Protein AF-A0A0P4WGN8-F1 (afdb_monomer_lite)

Radius of gyration: 14.84 Å; chains: 1; bounding box: 32×31×48 Å

Organism: Scylla olivacea (NCBI:txid85551)

Sequence (102 aa):
MLYPPKIFFSLFVDDDMVRDMVTYTNQRIDVRAPKYANDNIQSVSHTCPEEIMALMGILIQPGAKHDNKLITEMFDPQHGAPLYRAGACEKKIQIPLGILSV

InterPro domains:
  IPR029526 PiggyBac transposable element-derived protein [PF13843] (5-78)

pLDDT: mean 72.57, std 13.19, range [36.5, 93.31]

Structure (mmCIF, N/CA/C/O backbone):
data_AF-A0A0P4WGN8-F1
#
_entry.id   AF-A0A0P4WGN8-F1
#
loop_
_atom_site.group_PDB
_atom_site.id
_atom_site.type_symbol
_atom_site.label_atom_id
_atom_site.label_alt_id
_atom_site.label_comp_id
_atom_site.label_asym_id
_atom_site.label_entity_id
_atom_site.label_seq_id
_atom_site.pdbx_PDB_ins_code
_atom_site.Cartn_x
_atom_site.Cartn_y
_atom_site.Cartn_z
_atom_site.occupancy
_atom_site.B_iso_or_equiv
_atom_site.auth_seq_id
_atom_site.auth_comp_id
_atom_site.auth_asym_id
_atom_site.auth_atom_id
_atom_site.pdbx_PDB_model_num
ATOM 1 N N . MET A 1 1 ? 9.755 6.913 -28.375 1.00 55.06 1 MET A N 1
ATOM 2 C CA . MET A 1 1 ? 8.560 6.846 -27.507 1.00 55.06 1 MET A CA 1
ATOM 3 C C . MET A 1 1 ? 9.045 6.399 -26.138 1.00 55.06 1 MET A C 1
ATOM 5 O O . MET A 1 1 ? 9.580 5.304 -26.049 1.00 55.06 1 MET A O 1
ATOM 9 N N . LEU A 1 2 ? 8.998 7.260 -25.121 1.00 76.69 2 LEU A N 1
ATOM 10 C CA . LEU A 1 2 ? 9.337 6.872 -23.748 1.00 76.69 2 LEU A CA 1
ATOM 11 C C . LEU A 1 2 ? 8.054 6.366 -23.089 1.00 76.69 2 LEU A C 1
ATOM 13 O O . LEU A 1 2 ? 7.073 7.104 -23.023 1.00 76.69 2 LEU A O 1
ATOM 17 N N . TYR A 1 3 ? 8.042 5.104 -22.667 1.00 77.69 3 TYR A N 1
ATOM 18 C CA . TYR A 1 3 ? 6.917 4.549 -21.921 1.00 77.69 3 TYR A CA 1
ATOM 19 C C . TYR A 1 3 ? 6.865 5.164 -20.512 1.00 77.69 3 TYR A C 1
ATOM 21 O O . TYR A 1 3 ? 7.920 5.426 -19.927 1.00 77.69 3 TYR A O 1
ATOM 29 N N . PRO A 1 4 ? 5.668 5.400 -19.947 1.00 85.94 4 PRO A N 1
ATOM 30 C CA . PRO A 1 4 ? 5.529 5.892 -18.583 1.00 85.94 4 PRO A CA 1
ATOM 31 C C . PRO A 1 4 ? 6.209 4.956 -17.569 1.00 85.94 4 PRO A C 1
ATOM 33 O O . PRO A 1 4 ? 6.040 3.740 -17.679 1.00 85.94 4 PRO A O 1
ATOM 36 N N . PRO A 1 5 ? 6.874 5.485 -16.522 1.00 83.38 5 PRO A N 1
ATOM 37 C CA . PRO A 1 5 ? 7.466 4.677 -15.449 1.00 83.38 5 PRO A CA 1
ATOM 38 C C . PRO A 1 5 ? 6.493 3.671 -14.815 1.00 83.38 5 PRO A C 1
ATOM 40 O O . PRO A 1 5 ? 6.890 2.566 -14.457 1.00 83.38 5 PRO A O 1
ATOM 43 N N . LYS A 1 6 ? 5.197 4.018 -14.756 1.00 83.69 6 LYS A N 1
ATOM 44 C CA . LYS A 1 6 ? 4.122 3.136 -14.278 1.00 83.69 6 LYS A CA 1
ATOM 45 C C . LYS A 1 6 ? 4.063 1.800 -15.033 1.00 83.69 6 LYS A C 1
ATOM 47 O O . LYS A 1 6 ? 3.797 0.785 -14.406 1.00 83.69 6 LYS A O 1
ATOM 52 N N . ILE A 1 7 ? 4.333 1.791 -16.342 1.00 85.38 7 ILE A N 1
ATOM 53 C CA . ILE A 1 7 ? 4.287 0.567 -17.162 1.00 85.38 7 ILE A CA 1
ATOM 54 C C . ILE A 1 7 ? 5.417 -0.392 -16.781 1.00 85.38 7 ILE A C 1
ATOM 56 O O . ILE A 1 7 ? 5.229 -1.602 -16.772 1.00 85.38 7 ILE A O 1
ATOM 60 N N . PHE A 1 8 ? 6.592 0.134 -16.438 1.00 88.44 8 PHE A N 1
ATOM 61 C CA . PHE A 1 8 ? 7.699 -0.704 -15.983 1.00 88.44 8 PHE A CA 1
ATOM 62 C C . PHE A 1 8 ? 7.446 -1.251 -14.581 1.00 88.44 8 PHE A C 1
ATOM 64 O O . PHE A 1 8 ? 7.772 -2.400 -14.311 1.00 88.44 8 PHE A O 1
ATOM 71 N N . PHE A 1 9 ? 6.823 -0.459 -13.707 1.00 86.06 9 PHE A N 1
ATOM 72 C CA . PHE A 1 9 ? 6.416 -0.924 -12.384 1.00 86.06 9 PHE A CA 1
ATOM 73 C C . PHE A 1 9 ? 5.399 -2.073 -12.464 1.00 86.06 9 PHE A C 1
ATOM 75 O O . PHE A 1 9 ? 5.551 -3.068 -11.760 1.00 86.06 9 PHE A O 1
ATOM 82 N N . SER A 1 10 ? 4.428 -1.994 -13.382 1.00 86.44 10 SER A N 1
ATOM 83 C CA . SER A 1 10 ? 3.421 -3.049 -13.563 1.00 86.44 10 SER A CA 1
ATOM 84 C C . SER A 1 10 ? 3.974 -4.374 -14.106 1.00 86.44 10 SER A C 1
ATOM 86 O O . SER A 1 10 ? 3.246 -5.355 -14.156 1.00 86.44 10 SER A O 1
ATOM 88 N N . LEU A 1 11 ? 5.251 -4.428 -14.509 1.00 89.25 11 LEU A N 1
ATOM 89 C CA . LEU A 1 11 ? 5.928 -5.693 -14.831 1.00 89.25 11 LEU A CA 1
ATOM 90 C C . LEU A 1 11 ? 6.310 -6.494 -13.578 1.00 89.25 11 LEU A C 1
ATOM 92 O O . LEU A 1 11 ? 6.551 -7.692 -13.678 1.00 89.25 11 LEU A O 1
ATOM 96 N N . PHE A 1 12 ? 6.414 -5.828 -12.425 1.00 89.69 12 PHE A N 1
ATOM 97 C CA . PHE A 1 12 ? 6.809 -6.435 -11.149 1.00 89.69 12 PHE A CA 1
ATOM 98 C C . PHE A 1 12 ? 5.646 -6.557 -10.170 1.00 89.69 12 PHE A C 1
ATOM 100 O O . PHE A 1 12 ? 5.680 -7.403 -9.282 1.00 89.69 12 PHE A O 1
ATOM 107 N N . VAL A 1 13 ? 4.652 -5.683 -10.309 1.00 89.12 13 VAL A N 1
ATOM 108 C CA . VAL A 1 13 ? 3.426 -5.689 -9.516 1.00 89.12 13 VAL A CA 1
ATOM 109 C C . VAL A 1 13 ? 2.262 -5.659 -10.491 1.00 89.12 13 VAL A C 1
ATOM 111 O O . VAL A 1 13 ? 1.894 -4.595 -10.991 1.00 89.12 13 VAL A O 1
ATOM 114 N N . ASP A 1 14 ? 1.737 -6.837 -10.804 1.00 91.88 14 ASP A N 1
ATOM 115 C CA . ASP A 1 14 ? 0.602 -6.975 -11.708 1.00 91.88 14 ASP A CA 1
ATOM 116 C C . ASP A 1 14 ? -0.741 -6.725 -10.996 1.00 91.88 14 ASP A C 1
ATOM 118 O O . ASP A 1 14 ? -0.827 -6.579 -9.771 1.00 91.88 14 ASP A O 1
ATOM 122 N N . ASP A 1 15 ? -1.810 -6.641 -11.787 1.00 90.88 15 ASP A N 1
ATOM 123 C CA . ASP A 1 15 ? -3.151 -6.345 -11.281 1.00 90.88 15 ASP A CA 1
ATOM 124 C C . ASP A 1 15 ? -3.702 -7.455 -10.370 1.00 90.88 15 ASP A C 1
ATOM 126 O O . ASP A 1 15 ? -4.537 -7.177 -9.503 1.00 90.88 15 ASP A O 1
ATOM 130 N N . ASP A 1 16 ? -3.251 -8.699 -10.543 1.00 93.31 16 ASP A N 1
ATOM 131 C CA . ASP A 1 16 ? -3.680 -9.823 -9.713 1.00 93.31 16 ASP A CA 1
ATOM 132 C C . ASP A 1 16 ? -3.012 -9.744 -8.334 1.00 93.31 16 ASP A C 1
ATOM 134 O O . ASP A 1 16 ? -3.700 -9.853 -7.319 1.00 93.31 16 ASP A O 1
ATOM 138 N N . MET A 1 17 ? -1.724 -9.397 -8.270 1.00 92.44 17 MET A N 1
ATOM 139 C CA . MET A 1 17 ? -1.026 -9.097 -7.018 1.00 92.44 17 MET A CA 1
ATOM 140 C C . MET A 1 17 ? -1.690 -7.943 -6.264 1.00 92.44 17 MET A C 1
ATOM 142 O O . MET A 1 17 ? -1.890 -8.028 -5.051 1.00 92.44 17 MET A O 1
ATOM 146 N N . VAL A 1 18 ? -2.071 -6.864 -6.959 1.00 91.62 18 VAL A N 1
ATOM 147 C CA . VAL A 1 18 ? -2.798 -5.746 -6.331 1.00 91.62 18 VAL A CA 1
ATOM 148 C C . VAL A 1 18 ? -4.149 -6.218 -5.789 1.00 91.62 18 VAL A C 1
ATOM 150 O O . VAL A 1 18 ? -4.528 -5.852 -4.674 1.00 91.62 18 VAL A O 1
ATOM 153 N N . ARG A 1 19 ? -4.874 -7.059 -6.533 1.00 92.75 19 ARG A N 1
ATOM 154 C CA . ARG A 1 19 ? -6.161 -7.616 -6.092 1.00 92.75 19 ARG A CA 1
ATOM 155 C C . ARG A 1 19 ? -6.011 -8.508 -4.860 1.00 92.75 19 ARG A C 1
ATOM 157 O O . ARG A 1 19 ? -6.833 -8.415 -3.944 1.00 92.75 19 ARG A O 1
ATOM 164 N N . ASP A 1 20 ? -4.958 -9.312 -4.799 1.00 93.00 20 ASP A N 1
ATOM 165 C CA . ASP A 1 20 ? -4.644 -10.137 -3.634 1.00 93.00 20 ASP A CA 1
ATOM 166 C C . ASP A 1 20 ? -4.322 -9.262 -2.419 1.00 93.00 20 ASP A C 1
ATOM 168 O O . ASP A 1 20 ? -4.877 -9.472 -1.337 1.00 93.00 20 ASP A O 1
ATOM 172 N N . MET A 1 21 ? -3.512 -8.212 -2.596 1.00 90.06 21 MET A N 1
ATOM 173 C CA . MET A 1 21 ? -3.224 -7.245 -1.531 1.00 90.06 21 MET A CA 1
ATOM 174 C C . MET A 1 21 ? -4.500 -6.589 -1.001 1.00 90.06 21 MET A C 1
ATOM 176 O O . MET A 1 21 ? -4.679 -6.520 0.216 1.00 90.06 21 MET A O 1
ATOM 180 N N . VAL A 1 22 ? -5.406 -6.147 -1.879 1.00 89.75 22 VAL A N 1
ATOM 181 C CA . VAL A 1 22 ? -6.710 -5.587 -1.481 1.00 89.75 22 VAL A CA 1
ATOM 182 C C . VAL A 1 22 ? -7.507 -6.611 -0.675 1.00 89.75 22 VAL A C 1
ATOM 184 O O . VAL A 1 22 ? -8.002 -6.300 0.408 1.00 89.75 22 VAL A O 1
ATOM 187 N N . THR A 1 23 ? -7.587 -7.847 -1.168 1.00 91.62 23 THR A N 1
ATOM 188 C CA . THR A 1 23 ? -8.357 -8.929 -0.545 1.00 91.62 23 THR A CA 1
ATOM 189 C C . THR A 1 23 ? -7.856 -9.233 0.865 1.00 91.62 23 THR A C 1
ATOM 191 O O . THR A 1 23 ? -8.629 -9.170 1.823 1.00 91.62 23 THR A O 1
ATOM 194 N N . TYR A 1 24 ? -6.560 -9.501 1.029 1.00 89.62 24 TYR A N 1
ATOM 195 C CA . TYR A 1 24 ? -5.984 -9.822 2.336 1.00 89.62 24 TYR A CA 1
ATOM 196 C C . TYR A 1 24 ? -5.963 -8.622 3.290 1.00 89.62 24 TYR A C 1
ATOM 198 O O . TYR A 1 24 ? -6.140 -8.790 4.501 1.00 89.62 24 TYR A O 1
ATOM 206 N N . THR A 1 25 ? -5.787 -7.405 2.768 1.00 86.00 25 THR A N 1
ATOM 207 C CA . THR A 1 25 ? -5.853 -6.184 3.583 1.00 86.00 25 THR A CA 1
ATOM 208 C C . THR A 1 25 ? -7.261 -5.986 4.132 1.00 86.00 25 THR A C 1
ATOM 210 O O . THR A 1 25 ? -7.409 -5.772 5.333 1.00 86.00 25 THR A O 1
ATOM 213 N N . ASN A 1 26 ? -8.295 -6.155 3.304 1.00 87.81 26 ASN A N 1
ATOM 214 C CA . ASN A 1 26 ? -9.689 -6.051 3.738 1.00 87.81 26 ASN A CA 1
ATOM 215 C C . ASN A 1 26 ? -10.073 -7.137 4.742 1.00 87.81 26 ASN A C 1
ATOM 217 O O . ASN A 1 26 ? -10.653 -6.818 5.775 1.00 87.81 26 ASN A O 1
ATOM 221 N N . GLN A 1 27 ? -9.640 -8.384 4.534 1.00 86.94 27 GLN A N 1
ATOM 222 C CA . GLN A 1 27 ? -9.835 -9.451 5.524 1.00 86.94 27 GLN A CA 1
ATOM 223 C C . GLN A 1 27 ? -9.222 -9.093 6.887 1.00 86.94 27 GLN A C 1
ATOM 225 O O . GLN A 1 27 ? -9.819 -9.329 7.937 1.00 86.94 27 GLN A O 1
ATOM 230 N N . ARG A 1 28 ? -8.024 -8.498 6.901 1.00 82.38 28 ARG A N 1
ATOM 231 C CA . ARG A 1 28 ? -7.382 -8.059 8.148 1.00 82.38 28 ARG A CA 1
ATOM 232 C C . ARG A 1 28 ? -8.045 -6.826 8.755 1.00 82.38 28 ARG A C 1
ATOM 234 O O . ARG A 1 28 ? -8.080 -6.725 9.983 1.00 82.38 28 ARG A O 1
ATOM 241 N N . ILE A 1 29 ? -8.571 -5.921 7.930 1.00 82.50 29 ILE A N 1
ATOM 242 C CA . ILE A 1 29 ? -9.408 -4.807 8.380 1.00 82.50 29 ILE A CA 1
ATOM 243 C C . ILE A 1 29 ? -10.641 -5.361 9.090 1.00 82.50 29 ILE A C 1
ATOM 245 O O . ILE A 1 29 ? -10.873 -4.971 10.226 1.00 82.50 29 ILE A O 1
ATOM 249 N N . ASP A 1 30 ? -11.349 -6.329 8.510 1.00 83.88 30 ASP A N 1
ATOM 250 C CA . ASP A 1 30 ? -12.543 -6.933 9.117 1.00 83.88 30 ASP A CA 1
ATOM 251 C C . ASP A 1 30 ? -12.249 -7.584 10.472 1.00 83.88 30 ASP A C 1
ATOM 253 O O . A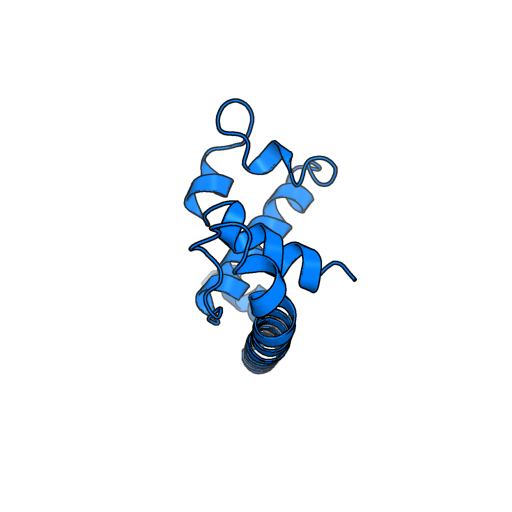SP A 1 30 ? -13.003 -7.421 11.430 1.00 83.88 30 ASP A O 1
ATOM 257 N N . VAL A 1 31 ? -11.105 -8.265 10.599 1.00 81.62 31 VAL A N 1
ATOM 258 C CA . VAL A 1 31 ? -10.676 -8.873 11.870 1.00 81.62 31 VAL A CA 1
ATOM 259 C C . VAL A 1 31 ? -10.327 -7.820 12.929 1.00 81.62 31 VAL A C 1
ATOM 261 O O . VAL A 1 31 ? -10.535 -8.045 14.124 1.00 81.62 31 VAL A O 1
ATOM 264 N N . ARG A 1 32 ? -9.760 -6.674 12.531 1.00 74.31 32 ARG A N 1
ATOM 265 C CA . ARG A 1 32 ? -9.320 -5.626 13.468 1.00 74.31 32 ARG A CA 1
ATOM 266 C C . ARG A 1 32 ? -10.378 -4.545 13.720 1.00 74.31 32 ARG A C 1
ATOM 268 O O . ARG A 1 32 ? -10.335 -3.926 14.780 1.00 74.31 32 ARG A O 1
ATOM 275 N N . ALA A 1 33 ? -11.341 -4.341 12.823 1.00 71.38 33 ALA A N 1
ATOM 276 C CA . ALA A 1 33 ? -12.370 -3.302 12.902 1.00 71.38 33 ALA A CA 1
ATOM 277 C C . ALA A 1 33 ? -13.167 -3.306 14.222 1.00 71.38 33 ALA A C 1
ATOM 279 O O . ALA A 1 33 ? -13.334 -2.229 14.797 1.00 71.38 33 ALA A O 1
ATOM 280 N N . PRO A 1 34 ? -13.565 -4.463 14.797 1.00 72.31 34 PRO A N 1
ATOM 281 C CA . PRO A 1 34 ? -14.259 -4.491 16.085 1.00 72.31 34 PRO A CA 1
ATOM 282 C C . PRO A 1 34 ? -13.433 -3.914 17.241 1.00 72.31 34 PRO A C 1
ATOM 284 O O . PRO A 1 34 ? -13.999 -3.388 18.194 1.00 72.31 34 PRO A O 1
ATOM 287 N N . LYS A 1 35 ? -12.095 -3.981 17.164 1.00 66.31 35 LYS A N 1
ATOM 288 C CA . LYS A 1 35 ? -11.203 -3.406 18.184 1.00 66.31 35 LYS A CA 1
ATOM 289 C C . LYS A 1 35 ? -11.156 -1.881 18.105 1.00 66.31 35 LYS A C 1
ATOM 291 O O . LYS A 1 35 ? -11.025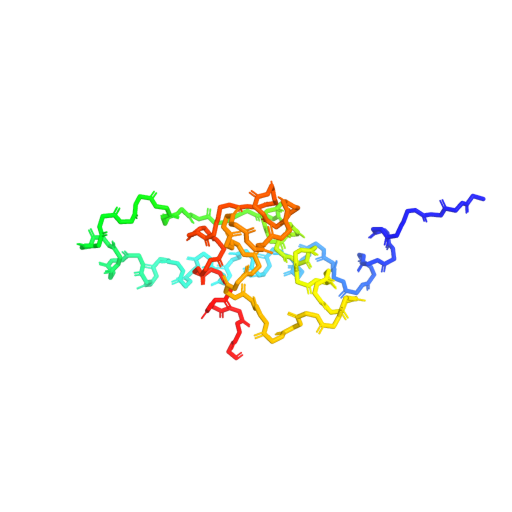 -1.236 19.134 1.00 66.31 35 LYS A O 1
ATOM 296 N N . TYR A 1 36 ? -11.311 -1.323 16.906 1.00 62.25 36 TYR A N 1
ATOM 297 C CA . TYR A 1 36 ? -11.273 0.121 16.658 1.00 62.25 36 TYR A CA 1
ATOM 298 C C . TYR A 1 36 ? -12.639 0.808 16.802 1.00 62.25 36 TYR A C 1
ATOM 300 O O . TYR A 1 36 ? -12.699 2.033 16.896 1.00 62.25 36 TYR A O 1
ATOM 308 N N . ALA A 1 37 ? -13.732 0.039 16.865 1.00 59.53 37 ALA A N 1
ATOM 309 C CA . ALA A 1 37 ? -15.078 0.562 17.105 1.00 59.53 37 ALA A CA 1
ATOM 310 C C . ALA A 1 37 ? -15.207 1.284 18.462 1.00 59.53 37 ALA A C 1
ATOM 312 O O . ALA A 1 37 ? -15.986 2.227 18.579 1.00 59.53 37 ALA A O 1
ATOM 313 N N . ASN A 1 38 ? -14.408 0.893 19.461 1.00 58.28 38 ASN A N 1
ATOM 314 C CA . ASN A 1 38 ? -14.366 1.556 20.768 1.00 58.28 38 ASN A CA 1
ATOM 315 C C . ASN A 1 38 ? -13.558 2.867 20.772 1.00 58.28 38 ASN A C 1
ATOM 317 O O . ASN A 1 38 ? -13.735 3.674 21.681 1.00 58.28 38 ASN A O 1
ATOM 321 N N . ASP A 1 39 ? -12.722 3.112 19.758 1.00 55.94 39 ASP A N 1
ATOM 322 C CA . ASP A 1 39 ? -11.779 4.240 19.734 1.00 55.94 39 ASP A CA 1
ATOM 323 C C . ASP A 1 39 ? -12.297 5.465 18.948 1.00 55.94 39 ASP A C 1
ATOM 325 O O . ASP A 1 39 ? -11.542 6.405 18.694 1.00 55.94 39 ASP A O 1
ATOM 329 N N . ASN A 1 40 ? -13.577 5.498 18.538 1.00 52.44 40 ASN A N 1
ATOM 330 C CA . ASN A 1 40 ? -14.156 6.572 17.701 1.00 52.44 40 ASN A CA 1
ATOM 331 C C . ASN A 1 40 ? -13.385 6.824 16.384 1.00 52.44 40 ASN A C 1
ATOM 333 O O . ASN A 1 40 ? -13.432 7.911 15.797 1.00 52.44 40 ASN A O 1
ATOM 337 N N . ILE A 1 41 ? -12.678 5.811 15.878 1.00 55.00 41 ILE A N 1
ATOM 338 C CA . ILE A 1 41 ? -11.940 5.896 14.619 1.00 55.00 41 ILE A CA 1
ATOM 339 C C . ILE A 1 41 ? -12.934 5.661 13.473 1.00 55.00 41 ILE A C 1
ATOM 341 O O . ILE A 1 41 ? -13.123 4.544 13.004 1.00 55.00 41 ILE A O 1
ATOM 345 N N . GLN A 1 42 ? -13.563 6.736 12.986 1.00 53.31 42 GLN A N 1
ATOM 346 C CA . GLN A 1 42 ? -14.428 6.728 11.790 1.00 53.31 42 GLN A CA 1
ATOM 347 C C . GLN A 1 42 ? -13.706 6.297 10.489 1.00 53.31 42 GLN A C 1
ATOM 349 O O . GLN A 1 42 ? -14.330 6.245 9.434 1.00 53.31 42 GLN A O 1
ATOM 354 N N . SER A 1 43 ? -12.398 6.009 10.523 1.00 57.22 43 SER A N 1
ATOM 355 C CA . SER A 1 43 ? -11.568 5.799 9.327 1.00 57.22 43 SER A CA 1
ATOM 356 C C . SER A 1 43 ? -11.337 4.339 8.931 1.00 57.22 43 SER A C 1
ATOM 358 O O . SER A 1 43 ? -10.497 4.087 8.068 1.00 57.22 43 SER A O 1
ATOM 360 N N . VAL A 1 44 ? -12.037 3.375 9.534 1.00 63.28 44 VAL A N 1
ATOM 361 C CA . VAL A 1 44 ? -11.881 1.954 9.188 1.00 63.28 44 VAL A CA 1
ATOM 362 C C . VAL A 1 44 ? -12.860 1.587 8.072 1.00 63.28 44 VAL A C 1
ATOM 364 O O . VAL A 1 44 ? -13.940 1.059 8.318 1.00 63.28 44 VAL A O 1
ATOM 367 N N . SER A 1 45 ? -12.494 1.916 6.834 1.00 75.44 45 SER A N 1
ATOM 368 C CA . SER A 1 45 ? -13.178 1.434 5.630 1.00 75.44 45 SER A CA 1
ATOM 369 C C . SER A 1 45 ? -12.334 0.372 4.938 1.00 75.44 45 SER A C 1
ATOM 371 O O . SER A 1 45 ? -11.109 0.373 5.066 1.00 75.44 45 SER A O 1
ATOM 373 N N . HIS A 1 46 ? -12.977 -0.495 4.157 1.00 81.88 46 HIS A N 1
ATOM 374 C CA . HIS A 1 46 ? -12.262 -1.326 3.190 1.00 81.88 46 HIS A CA 1
ATOM 375 C C . HIS A 1 46 ? -11.431 -0.463 2.245 1.00 81.88 46 HIS A C 1
ATOM 377 O O . HIS A 1 46 ? -11.777 0.690 1.969 1.00 81.88 46 HIS A O 1
ATOM 383 N N . THR A 1 47 ? -10.339 -1.051 1.775 1.00 85.25 47 THR A N 1
ATOM 384 C CA . THR A 1 47 ? -9.444 -0.475 0.793 1.00 85.25 47 THR A CA 1
ATOM 385 C C . THR A 1 47 ? -9.781 -0.923 -0.623 1.00 85.25 47 THR A C 1
ATOM 387 O O . THR A 1 47 ? -10.418 -1.963 -0.823 1.00 85.25 47 THR A O 1
ATOM 390 N N . CYS A 1 48 ? -9.339 -0.142 -1.605 1.00 87.06 48 CYS A N 1
ATOM 391 C CA . CYS A 1 48 ? -9.482 -0.430 -3.028 1.00 87.06 48 CYS A CA 1
ATOM 392 C C . CYS A 1 48 ? -8.114 -0.479 -3.743 1.00 87.06 48 CYS A C 1
ATOM 394 O O . CYS A 1 48 ? -7.101 -0.054 -3.176 1.00 87.06 48 CYS A O 1
ATOM 396 N N . PRO A 1 49 ? -8.049 -0.990 -4.987 1.00 88.75 49 PRO A N 1
ATOM 397 C CA . PRO A 1 49 ? -6.797 -1.077 -5.744 1.00 88.75 49 PRO A CA 1
ATOM 398 C C . PRO A 1 49 ? -6.057 0.262 -5.864 1.00 88.75 49 PRO A C 1
ATOM 400 O O . PRO A 1 49 ? -4.834 0.310 -5.756 1.00 88.75 49 PRO A O 1
ATOM 403 N N . GLU A 1 50 ? -6.789 1.363 -6.039 1.00 88.06 50 GLU A N 1
ATOM 404 C CA . GLU A 1 50 ? -6.227 2.709 -6.153 1.00 88.06 50 GLU A CA 1
ATOM 405 C C . GLU A 1 50 ? -5.526 3.144 -4.865 1.00 88.06 50 GLU A C 1
ATOM 407 O O . GLU A 1 50 ? -4.455 3.744 -4.923 1.00 88.06 50 GLU A O 1
ATOM 412 N N . GLU A 1 51 ? -6.095 2.811 -3.706 1.00 83.44 51 GLU A N 1
ATOM 413 C CA . GLU A 1 51 ? -5.504 3.114 -2.403 1.00 83.44 51 GLU A CA 1
ATOM 414 C C . GLU A 1 51 ? -4.246 2.278 -2.139 1.00 83.44 51 GLU A C 1
ATOM 416 O O . GLU A 1 51 ? -3.260 2.814 -1.635 1.00 83.44 51 GLU A O 1
ATOM 421 N N . ILE A 1 52 ? -4.225 1.003 -2.542 1.00 86.69 52 ILE A N 1
ATOM 422 C CA . ILE A 1 52 ? -3.021 0.159 -2.470 1.00 86.69 52 ILE A CA 1
ATOM 423 C C . ILE A 1 52 ? -1.916 0.693 -3.395 1.00 86.69 52 ILE A C 1
ATOM 425 O O . ILE A 1 52 ? -0.759 0.800 -2.986 1.00 86.69 52 ILE A O 1
ATOM 429 N N . MET A 1 53 ? -2.259 1.105 -4.617 1.00 86.19 53 MET A N 1
ATOM 430 C CA . MET A 1 53 ? -1.302 1.720 -5.546 1.00 86.19 53 MET A CA 1
ATOM 431 C C . MET A 1 53 ? -0.779 3.067 -5.027 1.00 86.19 53 MET A C 1
ATOM 433 O O . MET A 1 53 ? 0.418 3.349 -5.130 1.00 86.19 53 MET A O 1
ATOM 437 N N . ALA A 1 54 ? -1.646 3.888 -4.429 1.00 83.06 54 ALA A N 1
ATOM 438 C CA . ALA A 1 54 ? -1.254 5.141 -3.790 1.00 83.06 54 ALA A CA 1
ATOM 439 C C . ALA A 1 54 ? -0.315 4.895 -2.598 1.00 83.06 54 ALA A C 1
ATOM 441 O O . ALA A 1 54 ? 0.712 5.565 -2.474 1.00 83.06 54 ALA A O 1
ATOM 442 N N . LEU A 1 55 ? -0.616 3.891 -1.769 1.00 82.06 55 LEU A N 1
ATOM 443 C CA . LEU A 1 55 ? 0.223 3.477 -0.649 1.00 82.06 55 LEU A CA 1
ATOM 444 C C . LEU A 1 55 ? 1.616 3.034 -1.112 1.00 82.06 55 LEU A C 1
ATOM 446 O O . LEU A 1 55 ? 2.615 3.459 -0.535 1.00 82.06 55 LEU A O 1
ATOM 450 N N . MET A 1 56 ? 1.709 2.240 -2.181 1.00 84.06 56 MET A N 1
ATOM 451 C CA . MET A 1 56 ? 3.004 1.854 -2.753 1.00 84.06 56 MET A CA 1
ATOM 452 C C . MET A 1 56 ? 3.798 3.069 -3.243 1.00 84.06 56 MET A C 1
ATOM 454 O O . MET A 1 56 ? 4.993 3.164 -2.973 1.00 84.06 56 MET A O 1
ATOM 458 N N . GLY A 1 57 ? 3.147 4.040 -3.889 1.00 80.19 57 GLY A N 1
ATOM 459 C CA . GLY A 1 57 ? 3.792 5.302 -4.266 1.00 80.19 57 GLY A CA 1
ATOM 460 C C . GLY A 1 57 ? 4.351 6.063 -3.057 1.00 80.19 57 GLY A C 1
ATOM 461 O O . GLY A 1 57 ? 5.497 6.516 -3.079 1.00 80.19 57 GLY A O 1
ATOM 462 N N . ILE A 1 58 ? 3.574 6.127 -1.972 1.00 76.50 58 ILE A N 1
ATOM 463 C CA . ILE A 1 58 ? 3.977 6.737 -0.698 1.00 76.50 58 ILE A CA 1
ATOM 464 C C . ILE A 1 58 ? 5.157 6.002 -0.057 1.00 76.50 58 ILE A C 1
ATOM 466 O O . ILE A 1 58 ? 5.969 6.657 0.582 1.00 76.50 58 ILE A O 1
ATOM 470 N N . LEU A 1 59 ? 5.287 4.685 -0.240 1.00 76.12 59 LEU A N 1
ATOM 471 C CA . LEU A 1 59 ? 6.395 3.876 0.286 1.00 76.12 59 LEU A CA 1
ATOM 472 C C . LEU A 1 59 ? 7.678 3.969 -0.554 1.00 76.12 59 LEU A C 1
ATOM 474 O O . LEU A 1 59 ? 8.782 3.938 -0.009 1.00 76.12 59 LEU A O 1
ATOM 478 N N . ILE A 1 60 ? 7.556 4.117 -1.873 1.00 78.88 60 ILE A N 1
ATOM 479 C CA . ILE A 1 60 ? 8.707 4.258 -2.781 1.00 78.88 60 ILE A CA 1
ATOM 480 C C . ILE A 1 60 ? 9.436 5.588 -2.533 1.00 78.88 60 ILE A C 1
ATOM 482 O O . ILE A 1 60 ? 10.666 5.655 -2.565 1.00 78.88 60 ILE A O 1
ATOM 486 N N . GLN A 1 61 ? 8.686 6.652 -2.249 1.00 71.31 61 GLN A N 1
ATOM 487 C CA . GLN A 1 61 ? 9.211 8.006 -2.085 1.00 71.31 61 GLN A CA 1
ATOM 488 C C . GLN A 1 61 ? 10.219 8.187 -0.917 1.00 71.31 61 GLN A C 1
ATOM 490 O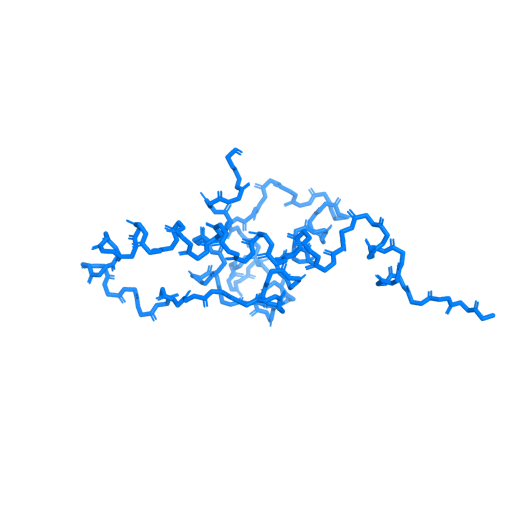 O . GLN A 1 61 ? 11.282 8.761 -1.166 1.00 71.31 61 GLN A O 1
ATOM 495 N N . PRO A 1 62 ? 9.985 7.693 0.319 1.00 68.81 62 PRO A N 1
ATOM 496 C CA . PRO A 1 62 ? 10.984 7.683 1.389 1.00 68.81 62 PRO A CA 1
ATOM 497 C C . PRO A 1 62 ? 12.201 6.837 1.045 1.00 68.81 62 PRO A C 1
ATOM 499 O O . PRO A 1 62 ? 13.314 7.222 1.390 1.00 68.81 62 PRO A O 1
ATOM 502 N N . GLY A 1 63 ? 12.016 5.710 0.349 1.00 66.81 63 GLY A N 1
ATOM 503 C CA . GLY A 1 63 ? 13.126 4.887 -0.133 1.00 66.81 63 GLY A CA 1
ATOM 504 C C . GLY A 1 63 ? 14.049 5.666 -1.073 1.00 66.81 63 GLY A C 1
ATOM 505 O O . GLY A 1 63 ? 15.267 5.584 -0.945 1.00 66.81 63 GLY A O 1
ATOM 506 N N . ALA A 1 64 ? 13.474 6.495 -1.948 1.00 67.12 64 ALA A N 1
ATOM 507 C CA . ALA A 1 64 ? 14.223 7.366 -2.852 1.00 67.12 64 ALA A CA 1
ATOM 508 C C . ALA A 1 64 ? 14.891 8.566 -2.151 1.00 67.12 64 ALA A C 1
ATOM 510 O O . ALA A 1 64 ? 15.883 9.088 -2.653 1.00 67.12 64 ALA A O 1
ATOM 511 N N . LYS A 1 65 ? 14.354 9.017 -1.008 1.00 67.50 65 LYS A N 1
ATOM 512 C CA . LYS A 1 65 ? 14.888 10.151 -0.231 1.00 67.50 65 LYS A CA 1
ATOM 513 C C . LYS A 1 65 ? 15.752 9.754 0.969 1.00 67.50 65 LYS A C 1
ATOM 515 O O . LYS A 1 65 ? 16.305 10.632 1.616 1.00 67.50 65 LYS A O 1
ATOM 520 N N . HIS A 1 66 ? 15.889 8.456 1.245 1.00 65.69 66 HIS A N 1
ATOM 521 C CA . HIS A 1 66 ? 16.497 7.916 2.467 1.00 65.69 66 HIS A CA 1
ATOM 522 C C . HIS A 1 66 ? 15.791 8.329 3.781 1.00 65.69 66 HIS A C 1
ATOM 524 O O . HIS A 1 66 ? 16.377 8.218 4.855 1.00 65.69 66 HIS A O 1
ATOM 530 N N . ASP A 1 67 ? 14.507 8.700 3.722 1.00 62.53 67 ASP A N 1
ATOM 531 C CA . ASP A 1 67 ? 13.676 9.091 4.881 1.00 62.53 67 ASP A CA 1
ATOM 532 C C . ASP A 1 67 ? 12.958 7.887 5.533 1.00 62.53 67 ASP A C 1
ATOM 534 O O . ASP A 1 67 ? 11.983 8.021 6.271 1.00 62.53 67 ASP A O 1
ATOM 538 N N . ASN A 1 68 ? 13.421 6.667 5.258 1.00 63.94 68 ASN A N 1
ATOM 539 C CA . ASN A 1 68 ? 12.765 5.414 5.649 1.00 63.94 68 ASN A CA 1
ATOM 540 C C . ASN A 1 68 ? 12.658 5.182 7.170 1.00 63.94 68 ASN A C 1
ATOM 542 O O . ASN A 1 68 ? 11.891 4.322 7.598 1.00 63.94 68 ASN A O 1
ATOM 546 N N . LYS A 1 69 ? 13.393 5.941 7.992 1.00 62.25 69 LYS A N 1
ATOM 547 C CA . LYS A 1 69 ? 13.329 5.872 9.463 1.00 62.25 69 LYS A CA 1
ATOM 548 C C . LYS A 1 69 ? 12.223 6.736 10.081 1.00 62.25 69 LYS A C 1
ATOM 550 O O . LYS A 1 69 ? 12.028 6.670 11.288 1.00 62.25 69 LYS A O 1
ATOM 555 N N . LEU A 1 70 ? 11.515 7.526 9.272 1.00 62.91 70 LEU A N 1
ATOM 556 C CA . LEU A 1 70 ? 10.608 8.581 9.730 1.00 62.91 70 LEU A CA 1
ATOM 557 C C . LEU A 1 70 ? 9.150 8.363 9.310 1.00 62.91 70 LEU A C 1
ATOM 559 O O . LEU A 1 70 ? 8.395 9.324 9.274 1.00 62.91 70 LEU A O 1
ATOM 563 N N . ILE A 1 71 ? 8.731 7.124 9.016 1.00 62.47 71 ILE A N 1
ATOM 564 C CA . ILE A 1 71 ? 7.382 6.769 8.512 1.00 62.47 71 ILE A CA 1
ATOM 565 C C . ILE A 1 71 ? 6.228 7.486 9.241 1.00 62.47 71 ILE A C 1
ATOM 567 O O . ILE A 1 71 ? 5.277 7.920 8.596 1.00 62.47 71 ILE A O 1
ATOM 571 N N . THR A 1 72 ? 6.318 7.646 10.562 1.00 59.19 72 THR A N 1
ATOM 572 C CA . THR A 1 72 ? 5.327 8.365 11.380 1.00 59.19 72 THR A CA 1
ATOM 573 C C . THR A 1 72 ? 5.429 9.886 11.274 1.00 59.19 72 THR A C 1
ATOM 575 O O . THR A 1 72 ? 4.412 10.565 11.291 1.00 59.19 72 THR A O 1
ATOM 578 N N . GLU A 1 73 ? 6.628 10.440 11.107 1.00 64.75 73 GLU A N 1
ATOM 579 C CA . GLU A 1 73 ? 6.836 11.887 10.946 1.00 64.75 73 GLU A CA 1
ATOM 580 C C . GLU A 1 73 ? 6.531 12.369 9.516 1.00 64.75 73 GLU A C 1
ATOM 582 O O . GLU A 1 73 ? 6.319 13.558 9.289 1.00 64.75 73 GLU A O 1
ATOM 587 N N . MET A 1 74 ? 6.430 11.459 8.538 1.00 65.81 74 MET A N 1
ATOM 588 C CA . MET A 1 74 ? 6.091 11.807 7.147 1.00 65.81 74 MET A CA 1
ATOM 589 C C . MET A 1 74 ? 4.716 12.464 7.019 1.00 65.81 74 MET A C 1
ATOM 591 O O . MET A 1 74 ? 4.495 13.272 6.115 1.00 65.81 74 MET A O 1
ATOM 595 N N . PHE A 1 75 ? 3.801 12.118 7.924 1.00 67.06 75 PHE A N 1
ATOM 596 C CA . PHE A 1 75 ? 2.445 12.648 7.967 1.00 67.06 75 PHE A CA 1
ATOM 597 C C . PHE A 1 75 ? 2.289 13.805 8.963 1.00 67.06 75 PHE A C 1
ATOM 599 O O . PHE A 1 75 ? 1.208 14.395 9.025 1.00 67.06 75 PHE A O 1
ATOM 606 N N . ASP A 1 76 ? 3.362 14.186 9.671 1.00 68.38 76 ASP A N 1
ATOM 607 C CA . ASP A 1 76 ? 3.345 15.310 10.603 1.00 68.38 76 ASP A CA 1
ATOM 608 C C . ASP A 1 76 ? 3.000 16.610 9.853 1.00 68.38 76 ASP A C 1
ATOM 610 O O . ASP A 1 76 ? 3.597 16.928 8.816 1.00 68.38 76 ASP A O 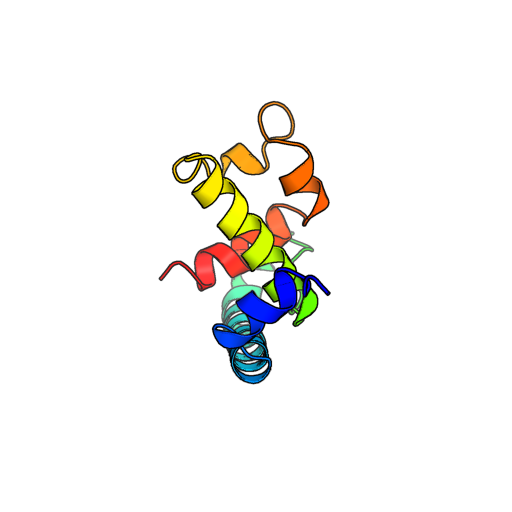1
ATOM 614 N N . PRO A 1 77 ? 2.024 17.394 10.332 1.00 64.50 77 PRO A N 1
ATOM 615 C CA . PRO A 1 77 ? 1.570 18.560 9.602 1.00 64.50 77 PRO A CA 1
ATOM 616 C C . PRO A 1 77 ? 2.579 19.717 9.551 1.00 64.50 77 PRO A C 1
ATOM 618 O O . PRO A 1 77 ? 2.452 20.567 8.662 1.00 64.50 77 PRO A O 1
ATOM 621 N N . GLN A 1 78 ? 3.550 19.752 10.468 1.00 66.69 78 GLN A N 1
ATOM 622 C CA . GLN A 1 78 ? 4.581 20.786 10.581 1.00 66.69 78 GLN A CA 1
ATOM 623 C C . GLN A 1 78 ? 5.895 20.386 9.894 1.00 66.69 78 GLN A C 1
ATOM 625 O O . GLN A 1 78 ? 6.529 21.233 9.269 1.00 66.69 78 GLN A O 1
ATOM 630 N N . HIS A 1 79 ? 6.279 19.111 9.971 1.00 65.94 79 HIS A N 1
ATOM 631 C CA . HIS A 1 79 ? 7.589 18.611 9.537 1.00 65.94 79 HIS A CA 1
ATOM 632 C C . HIS A 1 79 ? 7.504 17.680 8.317 1.00 65.94 79 HIS A C 1
ATOM 634 O O . HIS A 1 79 ? 8.459 17.573 7.546 1.00 65.94 79 HIS A O 1
ATOM 640 N N . GLY A 1 80 ? 6.353 17.040 8.099 1.00 64.12 80 GLY A N 1
ATOM 641 C CA . GLY A 1 80 ? 6.114 16.109 7.003 1.00 64.12 80 GLY A CA 1
ATOM 642 C C . GLY A 1 80 ? 5.867 16.813 5.668 1.00 64.12 80 GLY A C 1
ATOM 643 O O . GLY A 1 80 ? 5.095 17.780 5.565 1.00 64.12 80 GLY A O 1
ATOM 644 N N . ALA A 1 81 ? 6.497 16.300 4.604 1.00 65.75 81 ALA A N 1
ATOM 645 C CA . ALA A 1 81 ? 6.322 16.851 3.265 1.00 65.75 81 ALA A CA 1
ATOM 646 C C . ALA A 1 81 ? 4.829 16.815 2.861 1.00 65.75 81 ALA A C 1
ATOM 648 O O . ALA A 1 81 ? 4.187 15.769 3.003 1.00 65.75 81 ALA A O 1
ATOM 649 N N . PRO A 1 82 ? 4.266 17.907 2.300 1.00 64.62 82 PRO A N 1
ATOM 650 C CA . PRO A 1 82 ? 2.837 17.991 1.968 1.00 64.62 82 PRO A CA 1
ATOM 651 C C . PRO A 1 82 ? 2.325 16.848 1.081 1.00 64.62 82 PRO A C 1
ATOM 653 O O . PRO A 1 82 ? 1.157 16.477 1.150 1.00 64.62 82 PRO A O 1
ATOM 656 N N . LEU A 1 83 ? 3.216 16.264 0.276 1.00 66.75 83 LEU A N 1
ATOM 657 C CA . LEU A 1 83 ? 2.932 15.164 -0.638 1.00 66.75 83 LEU A CA 1
ATOM 658 C C . LEU A 1 83 ? 2.383 13.909 0.065 1.00 66.75 83 LEU A C 1
ATOM 660 O O . LEU A 1 83 ? 1.477 13.272 -0.462 1.00 66.75 83 LEU A O 1
ATOM 664 N N . TYR A 1 84 ? 2.876 13.575 1.261 1.00 64.81 84 TYR A N 1
ATOM 665 C CA . TYR A 1 84 ? 2.428 12.386 1.997 1.00 64.81 84 TYR A CA 1
ATOM 666 C C . TYR A 1 84 ? 1.001 12.552 2.528 1.00 64.81 84 TYR A C 1
ATOM 668 O O . TYR A 1 84 ? 0.188 11.636 2.431 1.00 64.81 84 TYR A O 1
ATOM 676 N N . ARG A 1 85 ? 0.661 13.764 2.981 1.00 64.44 85 ARG A N 1
ATOM 677 C CA . ARG A 1 85 ? -0.687 14.133 3.442 1.00 64.44 85 ARG A CA 1
ATOM 678 C C . ARG A 1 85 ? -1.693 14.309 2.300 1.00 64.44 85 ARG A C 1
ATOM 680 O O . ARG A 1 85 ? -2.892 14.191 2.527 1.0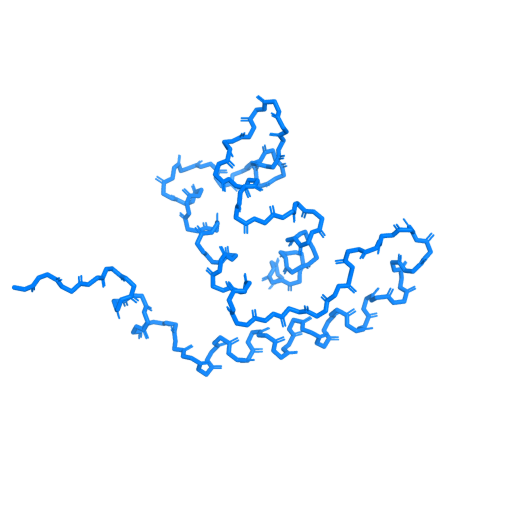0 64.44 85 ARG A O 1
ATOM 687 N N . ALA A 1 86 ? -1.217 14.594 1.087 1.00 61.25 86 ALA A N 1
ATOM 688 C CA . ALA A 1 86 ? -2.052 14.679 -0.111 1.00 61.25 86 ALA A CA 1
ATOM 689 C C . ALA A 1 86 ? -2.403 13.294 -0.686 1.00 61.25 86 ALA A C 1
ATOM 691 O O . ALA A 1 86 ? -3.460 13.140 -1.291 1.00 61.25 86 ALA A O 1
ATOM 692 N N . GLY A 1 87 ? -1.525 12.300 -0.500 1.00 55.28 87 GLY A N 1
ATOM 693 C CA . GLY A 1 87 ? -1.702 10.943 -1.021 1.00 55.28 87 GLY A CA 1
ATOM 694 C C . GLY A 1 87 ? -2.665 10.079 -0.205 1.00 55.28 87 GLY A C 1
ATOM 695 O O . GLY A 1 87 ? -3.395 9.285 -0.792 1.00 55.28 87 GLY A O 1
ATOM 696 N N . ALA A 1 88 ? -2.719 10.256 1.122 1.00 58.31 88 ALA A N 1
ATOM 697 C CA . ALA A 1 88 ? -3.848 9.803 1.934 1.00 58.31 88 ALA A CA 1
ATOM 698 C C . ALA A 1 88 ? -3.865 10.429 3.339 1.00 58.31 88 ALA A C 1
ATOM 700 O O . ALA A 1 88 ? -2.895 11.025 3.806 1.00 58.31 88 ALA A O 1
ATOM 701 N N . CYS A 1 89 ? -4.978 10.225 4.048 1.00 57.19 89 CYS A N 1
ATOM 702 C CA . CYS A 1 89 ? -5.077 10.542 5.468 1.00 57.19 89 CYS A CA 1
ATOM 703 C C . CYS A 1 89 ? -4.231 9.552 6.286 1.00 57.19 89 CYS A C 1
ATOM 705 O O . CYS A 1 89 ? -4.392 8.340 6.141 1.00 57.19 89 CYS A O 1
ATOM 707 N N . GLU A 1 90 ? -3.382 10.067 7.179 1.00 57.66 90 GLU A N 1
ATOM 708 C CA . GLU A 1 90 ? -2.500 9.292 8.067 1.00 57.66 90 GLU A CA 1
ATOM 709 C C . GLU A 1 90 ? -3.227 8.109 8.725 1.00 57.66 90 GLU A C 1
ATOM 711 O O . GLU A 1 90 ? -2.792 6.966 8.615 1.00 57.66 90 GLU A O 1
ATOM 716 N N . LYS A 1 91 ? -4.411 8.361 9.299 1.00 59.00 91 LYS A N 1
ATOM 717 C CA . LYS A 1 91 ? -5.237 7.349 9.981 1.00 59.00 91 LYS A CA 1
ATOM 718 C C . LYS A 1 91 ? -5.773 6.254 9.050 1.00 59.00 91 LYS A C 1
ATOM 720 O O . LYS A 1 91 ? -6.052 5.149 9.507 1.00 59.00 91 LYS A O 1
ATOM 725 N N . LYS A 1 92 ? -5.918 6.548 7.753 1.00 60.94 92 LYS A N 1
ATOM 726 C CA . LYS A 1 92 ? -6.334 5.580 6.726 1.00 60.94 92 LYS A CA 1
ATOM 727 C C . LYS A 1 92 ? -5.174 4.703 6.260 1.00 60.94 92 LYS A C 1
ATOM 729 O O . LYS A 1 92 ? -5.406 3.549 5.931 1.00 60.94 92 LYS A O 1
ATOM 734 N N . ILE A 1 93 ? -3.945 5.225 6.254 1.00 61.28 93 ILE A N 1
ATOM 735 C CA . ILE A 1 93 ? -2.738 4.469 5.877 1.00 61.28 93 ILE A CA 1
ATOM 736 C C . ILE A 1 93 ? -2.198 3.645 7.043 1.00 61.28 93 ILE A C 1
ATOM 738 O O . ILE A 1 93 ? -1.6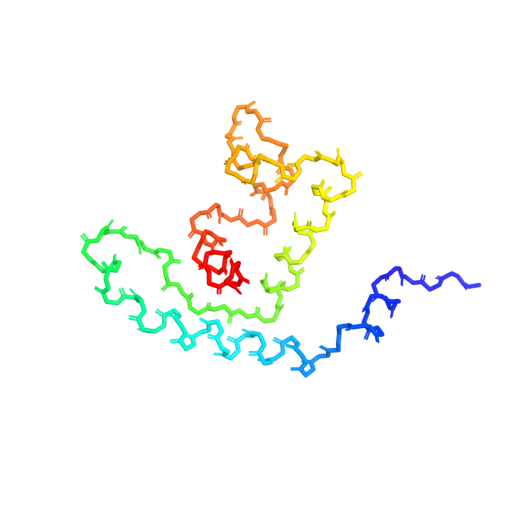90 2.552 6.817 1.00 61.28 93 ILE A O 1
ATOM 742 N N . GLN A 1 94 ? -2.317 4.125 8.281 1.00 62.31 94 GLN A N 1
ATOM 743 C CA . GLN A 1 94 ? -1.699 3.495 9.452 1.00 62.31 94 GLN A CA 1
ATOM 744 C C . GLN A 1 94 ? -2.125 2.031 9.641 1.00 62.31 94 GLN A C 1
ATOM 746 O O . GLN A 1 94 ? -1.310 1.182 10.003 1.00 62.31 94 GLN A O 1
ATOM 751 N N . ILE A 1 95 ? -3.394 1.726 9.348 1.00 59.22 95 ILE A N 1
ATOM 752 C CA . ILE A 1 95 ? -3.953 0.377 9.470 1.00 59.22 95 ILE A CA 1
ATOM 753 C C . ILE A 1 95 ? -3.397 -0.556 8.373 1.00 59.22 95 ILE A C 1
ATOM 755 O O . ILE A 1 95 ? -2.792 -1.562 8.745 1.00 59.22 95 ILE A O 1
ATOM 759 N N . PRO A 1 96 ? -3.509 -0.250 7.061 1.00 56.62 96 PRO A N 1
ATOM 760 C CA . PRO A 1 96 ? -2.842 -1.002 5.995 1.00 56.62 96 PRO A CA 1
ATOM 761 C C . PRO A 1 96 ? -1.328 -1.138 6.186 1.00 56.62 96 PRO A C 1
ATOM 763 O O . PRO A 1 96 ? -0.788 -2.227 6.019 1.00 56.62 96 PRO A O 1
ATOM 766 N N . LEU A 1 97 ? -0.637 -0.068 6.591 1.00 61.56 97 LEU A N 1
ATOM 767 C CA . LEU A 1 97 ? 0.814 -0.067 6.785 1.00 61.56 97 LEU A CA 1
ATOM 768 C C . LEU A 1 97 ? 1.224 -1.059 7.882 1.00 61.56 97 LEU A C 1
ATOM 770 O O . LEU A 1 97 ? 2.071 -1.911 7.645 1.00 61.56 97 LEU A O 1
ATOM 774 N N . GLY A 1 98 ? 0.553 -1.024 9.040 1.00 59.09 98 GLY A N 1
ATOM 775 C CA . GLY A 1 98 ? 0.769 -1.980 10.133 1.00 59.09 98 GLY A CA 1
ATOM 776 C C . GLY A 1 98 ? 0.193 -3.382 9.881 1.00 59.09 98 GLY A C 1
ATOM 777 O O . GLY A 1 98 ? 0.309 -4.272 10.728 1.00 59.09 98 GLY A O 1
ATOM 778 N N . ILE A 1 99 ? -0.501 -3.587 8.762 1.00 57.94 99 ILE A N 1
ATOM 779 C CA . ILE A 1 99 ? -0.950 -4.897 8.278 1.00 57.94 99 ILE A CA 1
ATOM 780 C C . ILE A 1 99 ? 0.076 -5.490 7.302 1.00 57.94 99 ILE A C 1
ATOM 782 O O . ILE A 1 99 ? 0.296 -6.701 7.329 1.00 57.94 99 ILE A O 1
ATOM 786 N N . LEU A 1 100 ? 0.676 -4.658 6.451 1.00 54.88 100 LEU A N 1
ATOM 787 C CA . LEU A 1 100 ? 1.613 -5.061 5.402 1.00 54.88 100 LEU A CA 1
ATOM 788 C C . LEU A 1 100 ? 3.068 -5.141 5.891 1.00 54.88 100 LEU A C 1
ATOM 790 O O . LEU A 1 100 ? 3.877 -5.800 5.251 1.00 54.88 100 LEU A O 1
ATOM 794 N N . SER A 1 101 ? 3.409 -4.509 7.016 1.00 48.84 101 SER A N 1
ATOM 795 C CA . SER A 1 101 ? 4.766 -4.471 7.583 1.00 48.84 101 SER A CA 1
ATOM 796 C C . SER A 1 101 ? 5.131 -5.670 8.481 1.00 48.84 101 SER A C 1
ATOM 798 O O . SER A 1 101 ? 5.894 -5.488 9.432 1.00 48.84 101 SER A O 1
ATOM 800 N N . VAL A 1 102 ? 4.546 -6.854 8.254 1.00 36.50 102 VAL A N 1
ATOM 801 C CA . VAL A 1 102 ? 4.790 -8.072 9.060 1.00 36.50 102 VAL A CA 1
ATOM 802 C C . VAL A 1 102 ? 5.723 -9.020 8.329 1.00 36.50 102 VAL A C 1
ATOM 804 O O . VAL A 1 102 ? 5.402 -9.342 7.165 1.00 36.50 102 VAL A O 1
#

Foldseek 3Di:
DDDDPVVVVCVVQPPVNLVVLLVQLQVQLVVCVVVCVVVPLPQSDRDDSLLSVLLVVLQVVCVVVVVNVCLVCLCPPPRHDVSNVVSDPPSNVVSSVVSPVD

Secondary structure (DSSP, 8-state):
-PPPHHHHHTTTS-HHHHHHHHHHHHHHHHHHHHHHGGGT-TT-----HHHHHHHHHHHHHHHHHT-TT-TTGGG-TTTS-HHHHHH--HHHHHHHHHHH--